Protein AF-A0A8G2FY24-F1 (afdb_monomer)

Mean predicted aligned error: 17.61 Å

Foldseek 3Di:
DDDDDCVNQVKDFPDDDVPDTDIDGPVNVVVVVVVVVVVVVVVVVVVVVVVVPDDDDDDDDDDDFDFDFPDDDDQWTWTQTPVGIDIDGPVVVVVVVVVVVVVVVVVVVVVVVVVVVVVVVVVVVVVVVVVVVVVVVD

Organism: Picrophilus torridus (strain ATCC 700027 / DSM 9790 / JCM 10055 / NBRC 100828 / KAW 2/3) (NCBI:txid1122961)

Sequence (138 aa):
MVSAKLSSLNATISKVSGNVMYINTSLGMVSAKITAITTSVNDISANTSKLLGANVSIQTTLGTISGKITSVSGNTATIKTDLGNLTTSVNSIKSSASKISTVSSALSTTEIFEIVILVLVIITLALVAVVIGRTRKQ

Secondary structure (DSSP, 8-state):
-----GGGGT-EEEEEETTEEEEE-HHHHHHHHHHHHHHHHHHHHHHHHHHHT----------S--EEEEEEETTEEEEEETTEEEEEE-HHHHHHHHHHHHHHHHHHHHHHHHHHHHHHHHHHHHHHHHHHHHHTT-

Radius of gyration: 51.21 Å; Cα contacts (8 Å, |Δi|>4): 73; chains: 1; bounding box: 107×22×141 Å

pLDDT: mean 80.32, std 11.48, range [40.09, 95.94]

Solvent-accessible surface area (backbone atoms only — not comparable to full-atom values): 8360 Å² total; per-residue (Å²): 135,90,87,76,58,56,79,82,42,63,50,44,82,75,49,75,58,92,96,46,76,43,73,47,30,57,65,57,53,49,52,51,51,52,52,51,51,53,50,54,52,50,52,50,50,53,53,49,51,53,55,77,70,50,86,82,82,78,90,74,86,83,67,89,85,66,60,47,77,78,46,74,58,95,58,37,34,35,26,44,33,96,93,44,80,46,76,47,77,47,64,72,58,54,60,53,53,53,52,50,54,57,51,53,60,55,52,65,58,50,61,56,48,55,52,53,52,53,52,53,52,54,54,53,53,52,52,52,52,51,52,54,56,54,63,74,75,109

Structure (mmCIF, N/CA/C/O backbone):
data_AF-A0A8G2FY24-F1
#
_entry.id   AF-A0A8G2FY24-F1
#
loop_
_atom_site.group_PDB
_atom_site.id
_atom_site.type_symbol
_atom_site.label_atom_id
_atom_site.label_alt_id
_atom_site.label_comp_id
_atom_site.label_asym_id
_atom_site.label_entity_id
_atom_site.label_seq_id
_atom_site.pdbx_PDB_ins_code
_atom_site.Cartn_x
_atom_site.Cartn_y
_atom_site.Cartn_z
_atom_site.occupancy
_atom_site.B_iso_or_equiv
_atom_site.auth_seq_id
_atom_site.auth_comp_id
_atom_site.auth_asym_id
_atom_site.auth_atom_id
_atom_site.pdbx_PDB_model_num
ATOM 1 N N . MET A 1 1 ? -23.363 -12.556 65.722 1.00 40.09 1 MET A N 1
ATOM 2 C CA . MET A 1 1 ? -24.299 -11.512 65.244 1.00 40.09 1 MET A CA 1
ATOM 3 C C . MET A 1 1 ? -23.500 -10.249 64.983 1.00 40.09 1 MET A C 1
ATOM 5 O O . MET A 1 1 ? -22.809 -9.801 65.887 1.00 40.09 1 MET A O 1
ATOM 9 N N . VAL A 1 2 ? -23.524 -9.713 63.762 1.00 50.88 2 VAL A N 1
ATOM 10 C CA . VAL A 1 2 ? -22.881 -8.425 63.456 1.00 50.88 2 VAL A CA 1
ATOM 11 C C . VAL A 1 2 ? -23.844 -7.316 63.887 1.00 50.88 2 VAL A C 1
ATOM 13 O O . VAL A 1 2 ? -24.962 -7.262 63.385 1.00 50.88 2 VAL A O 1
ATOM 16 N N . SER A 1 3 ? -23.444 -6.470 64.840 1.00 58.72 3 SER A N 1
ATOM 17 C CA . SER A 1 3 ? -24.236 -5.324 65.310 1.00 58.72 3 SER A CA 1
ATOM 18 C C . SER A 1 3 ? -23.642 -4.042 64.727 1.00 58.72 3 SER A C 1
ATOM 20 O O . SER A 1 3 ? -22.640 -3.534 65.226 1.00 58.72 3 SER A O 1
ATOM 22 N N . ALA A 1 4 ? -24.212 -3.552 63.625 1.00 68.50 4 ALA A N 1
ATOM 23 C CA . ALA A 1 4 ? -23.825 -2.286 63.004 1.00 68.50 4 ALA A CA 1
ATOM 24 C C . ALA A 1 4 ? -24.887 -1.218 63.302 1.00 68.50 4 ALA A C 1
ATOM 26 O O . ALA A 1 4 ? -26.084 -1.469 63.169 1.00 68.50 4 ALA A O 1
ATOM 27 N N . LYS A 1 5 ? -24.464 -0.010 63.697 1.00 77.50 5 LYS A N 1
ATOM 28 C CA . LYS A 1 5 ? -25.387 1.116 63.917 1.00 77.50 5 LYS A CA 1
ATOM 29 C C . LYS A 1 5 ? -25.839 1.670 62.563 1.00 77.50 5 LYS A C 1
ATOM 31 O O . LYS A 1 5 ? -25.001 1.895 61.694 1.00 77.50 5 LYS A O 1
ATOM 36 N N . LEU A 1 6 ? -27.126 1.975 62.385 1.00 71.00 6 LEU A N 1
ATOM 37 C CA . LEU A 1 6 ? -27.641 2.563 61.133 1.00 71.00 6 LEU A CA 1
ATOM 38 C C . LEU A 1 6 ? -26.908 3.860 60.744 1.00 71.00 6 LEU A C 1
ATOM 40 O O . LEU A 1 6 ? -26.648 4.090 59.565 1.00 71.00 6 LEU A O 1
ATOM 44 N N . SER A 1 7 ? -26.500 4.660 61.735 1.00 73.38 7 SER A N 1
ATOM 45 C CA . SER A 1 7 ? -25.687 5.864 61.525 1.00 73.38 7 SER A CA 1
ATOM 46 C C . SER A 1 7 ? -24.320 5.563 60.904 1.00 73.38 7 SER A C 1
ATOM 48 O O . SER A 1 7 ? -23.872 6.304 60.037 1.00 73.38 7 SER A O 1
ATOM 50 N N . SER A 1 8 ? -23.683 4.446 61.273 1.00 76.81 8 SER A N 1
ATOM 51 C CA . SER A 1 8 ? -22.411 4.015 60.671 1.00 76.81 8 SER A CA 1
ATOM 52 C C . SER A 1 8 ? -22.548 3.484 59.240 1.00 76.81 8 SER A C 1
ATOM 54 O O . SER A 1 8 ? -21.560 3.430 58.518 1.00 76.81 8 SER A O 1
ATOM 56 N N . LEU A 1 9 ? -23.761 3.124 58.807 1.00 76.31 9 LEU A N 1
ATOM 57 C CA . LEU A 1 9 ? -24.048 2.631 57.452 1.00 76.31 9 LEU A CA 1
ATOM 58 C C . LEU A 1 9 ? -24.612 3.715 56.522 1.00 76.31 9 LEU A C 1
ATOM 60 O O . LEU A 1 9 ? -24.985 3.406 55.385 1.00 76.31 9 LEU A O 1
ATOM 64 N N . ASN A 1 10 ? -24.687 4.961 57.011 1.00 78.69 10 ASN A N 1
ATOM 65 C CA . ASN A 1 10 ? -25.341 6.085 56.342 1.00 78.69 10 ASN A CA 1
ATOM 66 C C . ASN A 1 10 ? -26.723 5.680 55.793 1.00 78.69 10 ASN A C 1
ATOM 68 O O . ASN A 1 10 ? -27.023 5.827 54.608 1.00 78.69 10 ASN A O 1
ATOM 72 N N . ALA A 1 11 ? -27.506 5.031 56.655 1.00 81.44 11 ALA A N 1
ATOM 73 C CA . ALA A 1 11 ? -28.760 4.396 56.298 1.00 81.44 11 ALA A CA 1
ATOM 74 C C . ALA A 1 11 ? -29.907 5.416 56.207 1.00 81.44 11 ALA A C 1
ATOM 76 O O . ALA A 1 11 ? -30.098 6.212 57.124 1.00 81.44 11 ALA A O 1
ATOM 77 N N . THR A 1 12 ? -30.714 5.347 55.149 1.00 85.00 12 THR A N 1
ATOM 78 C CA . THR A 1 12 ? -31.944 6.136 54.988 1.00 85.00 12 THR A CA 1
ATOM 79 C C . THR A 1 12 ? -33.151 5.224 54.797 1.00 85.00 12 THR A C 1
ATOM 81 O O . THR A 1 12 ? -33.057 4.139 54.220 1.00 85.00 12 THR A O 1
ATOM 84 N N . ILE A 1 13 ? -34.310 5.646 55.302 1.00 83.56 13 ILE A N 1
ATOM 85 C CA . ILE A 1 13 ? -35.560 4.897 55.142 1.00 83.56 13 ILE A CA 1
ATOM 86 C C . ILE A 1 13 ? -36.111 5.197 53.751 1.00 83.56 13 ILE A C 1
ATOM 88 O O . ILE A 1 13 ? -36.450 6.337 53.448 1.00 83.56 13 ILE A O 1
ATOM 92 N N . SER A 1 14 ? -36.201 4.172 52.906 1.00 86.31 14 SER A N 1
ATOM 93 C CA . SER A 1 14 ? -36.681 4.313 51.530 1.00 86.31 14 SER A CA 1
ATOM 94 C C . SER A 1 14 ? -38.189 4.124 51.404 1.00 86.31 14 SER A C 1
ATOM 96 O O . SER A 1 14 ? -38.792 4.686 50.493 1.00 86.31 14 SER A O 1
ATOM 98 N N . LYS A 1 15 ? -38.794 3.290 52.260 1.00 90.69 15 LYS A N 1
ATOM 99 C CA . LYS A 1 15 ? -40.234 2.991 52.253 1.00 90.69 15 LYS A CA 1
ATOM 100 C C . LYS A 1 15 ? -40.659 2.350 53.574 1.00 90.69 15 LYS A C 1
ATOM 102 O O . LYS A 1 15 ? -39.906 1.564 54.143 1.00 90.69 15 LYS A O 1
ATOM 107 N N . VAL A 1 16 ? -41.886 2.621 54.013 1.00 89.12 16 VAL A N 1
ATOM 108 C CA . VAL A 1 16 ? -42.556 1.896 55.105 1.00 89.12 16 VAL A CA 1
ATOM 109 C C . VAL A 1 16 ? -43.868 1.324 54.574 1.00 89.12 16 VAL A C 1
ATOM 111 O O . VAL A 1 16 ? -44.590 2.006 53.850 1.00 89.12 16 VAL A O 1
ATOM 114 N N . SER A 1 17 ? -44.158 0.061 54.886 1.00 89.06 17 SER A N 1
ATOM 115 C CA . SER A 1 17 ? -45.388 -0.626 54.482 1.00 89.06 17 SER A CA 1
ATOM 116 C C . SER A 1 17 ? -45.897 -1.486 55.636 1.00 89.06 17 SER A C 1
ATOM 118 O O . SER A 1 17 ? -45.316 -2.529 55.938 1.00 89.06 17 SER A O 1
ATOM 120 N N . GLY A 1 18 ? -46.969 -1.040 56.298 1.00 89.25 18 GLY A N 1
ATOM 121 C CA . GLY A 1 18 ? -47.460 -1.661 57.531 1.00 89.25 18 GLY A CA 1
ATOM 122 C C . GLY A 1 18 ? -46.383 -1.640 58.619 1.00 89.25 18 GLY A C 1
ATOM 123 O O . GLY A 1 18 ? -45.861 -0.580 58.957 1.00 89.25 18 GLY A O 1
ATOM 124 N N . ASN A 1 19 ? -46.009 -2.817 59.121 1.00 89.31 19 ASN A N 1
ATOM 125 C CA . ASN A 1 19 ? -44.962 -2.981 60.133 1.00 89.31 19 ASN A CA 1
ATOM 126 C C . ASN A 1 19 ? -43.558 -3.265 59.549 1.00 89.31 19 ASN A C 1
ATOM 128 O O . ASN A 1 19 ? -42.655 -3.610 60.307 1.00 89.31 19 ASN A O 1
ATOM 132 N N . VAL A 1 20 ? -43.346 -3.133 58.230 1.00 84.25 20 VAL A N 1
ATOM 133 C CA . VAL A 1 20 ? -42.052 -3.398 57.564 1.00 84.25 20 VAL A CA 1
ATOM 134 C C . VAL A 1 20 ? -41.416 -2.102 57.045 1.00 84.25 20 VAL A C 1
ATOM 136 O O . VAL A 1 20 ? -42.073 -1.303 56.375 1.00 84.25 20 VAL A O 1
ATOM 139 N N . MET A 1 21 ? -40.118 -1.916 57.313 1.00 82.19 21 MET A N 1
ATOM 140 C CA . MET A 1 21 ? -39.312 -0.765 56.886 1.00 82.19 21 MET A CA 1
ATOM 141 C C . MET A 1 21 ? -38.204 -1.198 55.918 1.00 82.19 21 MET A C 1
ATOM 143 O O . MET A 1 21 ? -37.416 -2.089 56.222 1.00 82.19 21 MET A O 1
ATOM 147 N N . TYR A 1 22 ? -38.120 -0.527 54.771 1.00 83.38 22 TYR A N 1
ATOM 148 C CA . TYR A 1 22 ? -37.065 -0.707 53.776 1.00 83.38 22 TYR A CA 1
ATOM 149 C C . TYR A 1 22 ? -35.986 0.356 53.982 1.00 83.38 22 TYR A C 1
ATOM 151 O O . TYR A 1 22 ? -36.282 1.554 53.982 1.00 83.38 22 TYR A O 1
ATOM 159 N N . ILE A 1 23 ? -34.738 -0.079 54.145 1.00 82.31 23 ILE A N 1
ATOM 160 C CA . ILE A 1 23 ? -33.595 0.781 54.461 1.00 82.31 23 ILE A CA 1
ATOM 161 C C . ILE A 1 23 ? -32.585 0.706 53.315 1.00 82.31 23 ILE A C 1
ATOM 163 O O . ILE A 1 23 ? -32.099 -0.375 52.988 1.00 82.31 23 ILE A O 1
ATOM 167 N N . ASN A 1 24 ? -32.225 1.857 52.751 1.00 83.06 24 ASN A N 1
ATOM 168 C CA . ASN A 1 24 ? -31.104 1.976 51.827 1.00 83.06 24 ASN A CA 1
ATOM 169 C C . ASN A 1 24 ? -29.853 2.340 52.621 1.00 83.06 24 ASN A C 1
ATOM 171 O O . ASN A 1 24 ? -29.857 3.289 53.397 1.00 83.06 24 ASN A O 1
ATOM 175 N N . THR A 1 25 ? -28.766 1.608 52.418 1.00 83.06 25 THR A N 1
ATOM 176 C CA . THR A 1 25 ? -27.447 1.950 52.969 1.00 83.06 25 THR A CA 1
ATOM 177 C C . THR A 1 25 ? -26.505 2.304 51.827 1.00 83.06 25 THR A C 1
ATOM 179 O O . THR A 1 25 ? -26.705 1.853 50.693 1.00 83.06 25 THR A O 1
ATOM 182 N N . SER A 1 26 ? -25.441 3.064 52.103 1.00 83.00 26 SER A N 1
ATOM 183 C CA . SER A 1 26 ? -24.401 3.328 51.095 1.00 83.00 26 SER A CA 1
ATOM 184 C C . SER A 1 26 ? -23.828 2.028 50.514 1.00 83.00 26 SER A C 1
ATOM 186 O O . SER A 1 26 ? -23.595 1.943 49.311 1.00 83.00 26 SER A O 1
ATOM 188 N N . LEU A 1 27 ? -23.676 0.989 51.344 1.00 80.19 27 LEU A N 1
ATOM 189 C CA . LEU A 1 27 ? -23.226 -0.337 50.911 1.00 80.19 27 LEU A CA 1
ATOM 190 C C . LEU A 1 27 ? -24.220 -1.014 49.957 1.00 80.19 27 LEU A C 1
ATOM 192 O O . LEU A 1 27 ? -23.796 -1.587 48.957 1.00 80.19 27 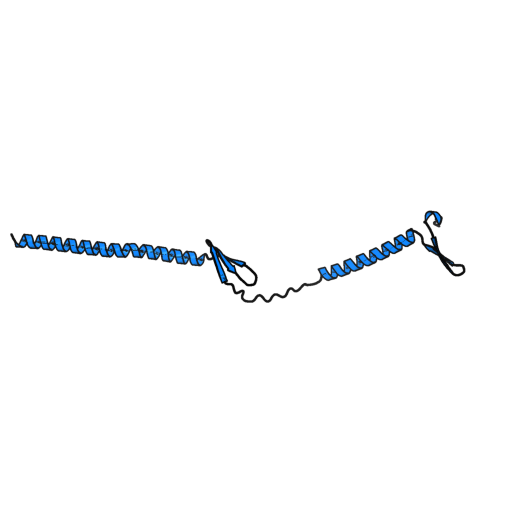LEU A O 1
ATOM 196 N N . GLY A 1 28 ? -25.529 -0.906 50.213 1.00 80.44 28 GLY A N 1
ATOM 197 C CA . GLY A 1 28 ? -26.565 -1.427 49.314 1.00 80.44 28 GLY A CA 1
ATOM 198 C C . GLY A 1 28 ? -26.540 -0.755 47.938 1.00 80.44 28 GLY A C 1
ATOM 199 O O . GLY A 1 28 ? -26.608 -1.430 46.913 1.00 80.44 28 GLY A O 1
ATOM 200 N N . MET A 1 29 ? -26.344 0.567 47.896 1.00 81.62 29 MET A N 1
ATOM 201 C CA . MET A 1 29 ? -26.205 1.303 46.632 1.00 81.62 29 MET A CA 1
ATOM 202 C C . MET A 1 29 ? -24.912 0.955 45.884 1.00 81.62 29 MET A C 1
ATOM 204 O O . MET A 1 29 ? -24.930 0.817 44.662 1.00 81.62 29 MET A O 1
ATOM 208 N N . VAL A 1 30 ? -23.791 0.796 46.594 1.00 84.81 30 VAL A N 1
ATOM 209 C CA . VAL A 1 30 ? -22.518 0.356 45.997 1.00 84.81 30 VAL A CA 1
ATOM 210 C C . VAL A 1 30 ? -22.649 -1.058 45.432 1.00 84.81 30 VAL A C 1
ATOM 212 O O . VAL A 1 30 ? -22.249 -1.288 44.295 1.00 84.81 30 VAL A O 1
ATOM 215 N N . SER A 1 31 ? -23.278 -1.980 46.164 1.00 84.56 31 SER A N 1
ATOM 216 C CA . SER A 1 31 ? -23.553 -3.343 45.695 1.00 84.56 31 SER A CA 1
ATOM 217 C C . SER A 1 31 ? -24.407 -3.353 44.418 1.00 84.56 31 SER A C 1
ATOM 219 O O . SER A 1 31 ? -24.062 -4.038 43.451 1.00 84.56 31 SER A O 1
ATOM 221 N N . ALA A 1 32 ? -25.454 -2.524 44.355 1.00 84.12 32 ALA A N 1
ATOM 222 C CA . ALA A 1 32 ? -26.277 -2.378 43.155 1.00 84.12 32 ALA A CA 1
ATOM 223 C C . ALA A 1 32 ? -25.476 -1.824 41.959 1.00 84.12 32 ALA A C 1
ATOM 225 O O . ALA A 1 32 ? -25.561 -2.359 40.854 1.00 84.12 32 ALA A O 1
ATOM 226 N N . LYS A 1 33 ? -24.640 -0.797 42.176 1.00 90.75 33 LYS A N 1
ATOM 227 C CA . LYS A 1 33 ? -23.770 -0.230 41.130 1.00 90.75 33 LYS A CA 1
ATOM 228 C C . LYS A 1 33 ? -22.726 -1.231 40.630 1.00 90.75 33 LYS A C 1
ATOM 230 O O . LYS A 1 33 ? -22.519 -1.325 39.426 1.00 90.75 33 LYS A O 1
ATOM 235 N N . ILE A 1 34 ? -22.103 -1.998 41.525 1.00 92.25 34 ILE A N 1
ATOM 236 C CA . ILE A 1 34 ? -21.144 -3.055 41.161 1.00 92.25 34 ILE A CA 1
ATOM 237 C C . ILE A 1 34 ? -21.831 -4.137 40.322 1.00 92.25 34 ILE A C 1
ATOM 239 O O . ILE A 1 34 ? -21.274 -4.584 39.321 1.00 92.25 34 ILE A O 1
ATOM 243 N N . THR A 1 35 ? -23.059 -4.517 40.680 1.00 92.44 35 THR A N 1
ATOM 244 C CA . THR A 1 35 ? -23.851 -5.495 39.916 1.00 92.44 35 THR A CA 1
ATOM 245 C C . THR A 1 35 ? -24.162 -4.984 38.505 1.00 92.44 35 THR A C 1
ATOM 247 O O . THR A 1 35 ? -23.984 -5.712 37.526 1.00 92.44 35 THR A O 1
ATOM 250 N N . ALA A 1 36 ? -24.552 -3.712 38.378 1.00 92.88 36 ALA A N 1
ATOM 251 C CA . ALA A 1 36 ? -24.792 -3.083 37.081 1.00 92.88 36 ALA A CA 1
ATOM 252 C C . ALA A 1 36 ? -23.516 -3.026 36.221 1.00 92.88 36 ALA A C 1
ATOM 254 O O . ALA A 1 36 ? -23.546 -3.423 35.060 1.00 92.88 36 ALA A O 1
ATOM 255 N N . ILE A 1 37 ? -22.379 -2.618 36.799 1.00 94.25 37 ILE A N 1
ATOM 256 C CA . ILE A 1 37 ? -21.079 -2.595 36.106 1.00 94.25 37 ILE A CA 1
ATOM 257 C C . ILE A 1 37 ? -20.684 -3.998 35.637 1.00 94.25 37 ILE A C 1
ATOM 259 O O . ILE A 1 37 ? -20.274 -4.164 34.493 1.00 94.25 37 ILE A O 1
ATOM 263 N N . THR A 1 38 ? -20.838 -5.007 36.497 1.00 93.44 38 THR A N 1
ATOM 264 C CA . THR A 1 38 ? -20.520 -6.404 36.163 1.00 93.44 38 THR A CA 1
ATOM 265 C C . THR A 1 38 ? -21.340 -6.881 34.965 1.00 93.44 38 THR A C 1
ATOM 267 O O . THR A 1 38 ? -20.801 -7.515 34.063 1.00 93.44 38 THR A O 1
ATOM 270 N N . THR A 1 39 ? -22.623 -6.516 34.912 1.00 93.25 39 THR A N 1
ATOM 271 C CA . THR A 1 39 ? -23.504 -6.839 33.780 1.00 93.25 39 THR A CA 1
ATOM 272 C C . THR A 1 39 ? -23.016 -6.172 32.493 1.00 93.25 39 THR A C 1
ATOM 274 O O . THR A 1 39 ? -22.777 -6.862 31.507 1.00 93.25 39 THR A O 1
ATOM 277 N N . SER A 1 40 ? -22.751 -4.861 32.519 1.00 94.75 40 SER A N 1
ATOM 278 C CA . SER A 1 40 ? -22.241 -4.140 31.346 1.00 94.75 40 SER A CA 1
ATOM 279 C C . SER A 1 40 ? -20.898 -4.683 30.849 1.00 94.75 40 SER A C 1
ATOM 281 O O . SER A 1 40 ? -20.670 -4.770 29.645 1.00 94.75 40 SER A O 1
ATOM 283 N N . VAL A 1 41 ? -19.996 -5.060 31.760 1.00 94.62 41 VAL A N 1
ATOM 284 C CA . VAL A 1 41 ? -18.702 -5.663 31.405 1.00 94.62 41 VAL A CA 1
ATOM 285 C C . VAL A 1 41 ? -18.900 -7.020 30.733 1.00 94.62 41 VAL A C 1
ATOM 287 O O . VAL A 1 41 ? -18.247 -7.295 29.726 1.00 94.62 41 VAL A O 1
ATOM 290 N N . ASN A 1 42 ? -19.819 -7.843 31.238 1.00 93.31 42 ASN A N 1
ATOM 291 C CA . ASN A 1 42 ? -20.143 -9.128 30.623 1.00 93.31 42 ASN A CA 1
ATOM 292 C C . ASN A 1 42 ? -20.734 -8.946 29.218 1.00 93.31 42 ASN A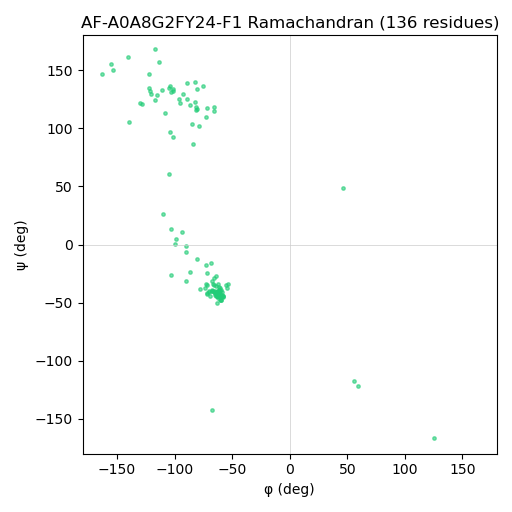 C 1
ATOM 294 O O . ASN A 1 42 ? -20.326 -9.650 28.296 1.00 93.31 42 ASN A O 1
ATOM 298 N N . ASP A 1 43 ? -21.612 -7.960 29.022 1.00 93.12 43 ASP A N 1
ATOM 299 C CA . ASP A 1 43 ? -22.190 -7.649 27.709 1.00 93.12 43 ASP A CA 1
ATOM 300 C C . ASP A 1 43 ? -21.129 -7.161 26.710 1.00 93.12 43 ASP A C 1
ATOM 302 O O . ASP A 1 43 ? -21.087 -7.608 25.560 1.00 93.12 43 ASP A O 1
ATOM 306 N N . ILE A 1 44 ? -20.222 -6.279 27.145 1.00 94.25 44 ILE A N 1
ATOM 307 C CA . ILE A 1 44 ? -19.091 -5.815 26.327 1.00 94.25 44 ILE A CA 1
ATOM 308 C C . ILE A 1 44 ? -18.170 -6.985 25.974 1.00 94.25 44 ILE A C 1
ATOM 310 O O . ILE A 1 44 ? -17.755 -7.113 24.820 1.00 94.25 44 ILE A O 1
ATOM 314 N N . SER A 1 45 ? -17.865 -7.847 26.944 1.00 90.00 45 SER A N 1
ATOM 315 C CA . SER A 1 45 ? -17.033 -9.034 26.738 1.00 90.00 45 SER A CA 1
ATOM 316 C C . SER A 1 45 ? -17.671 -9.983 25.720 1.00 90.00 45 SER A C 1
ATOM 318 O O . SER A 1 45 ? -17.007 -10.408 24.774 1.00 90.00 45 SER A O 1
ATOM 320 N N . ALA A 1 46 ? -18.980 -10.225 25.827 1.00 86.06 46 ALA A N 1
ATOM 321 C CA . ALA A 1 46 ? -19.729 -11.047 24.885 1.00 86.06 46 ALA A CA 1
ATOM 322 C C . ALA A 1 46 ? -19.747 -10.445 23.470 1.00 86.06 46 ALA A C 1
ATOM 324 O O . ALA A 1 46 ? -19.521 -11.156 22.492 1.00 86.06 46 ALA A O 1
ATOM 325 N N . ASN A 1 47 ? -19.965 -9.134 23.336 1.00 87.31 47 ASN A N 1
ATOM 326 C CA . 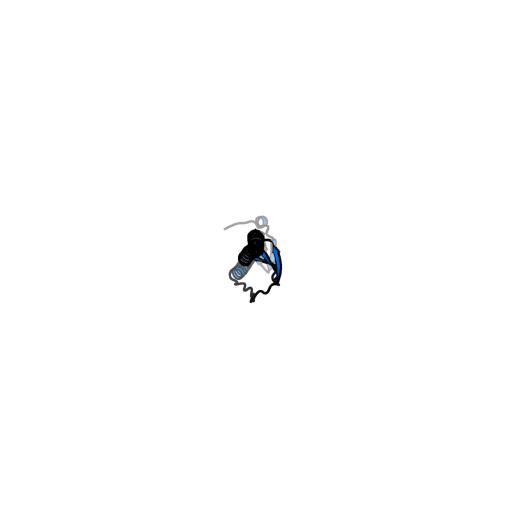ASN A 1 47 ? -19.948 -8.458 22.034 1.00 87.31 47 ASN A CA 1
ATOM 327 C C . ASN A 1 47 ? -18.549 -8.429 21.407 1.00 87.31 47 ASN A C 1
ATOM 329 O O . ASN A 1 47 ? -18.402 -8.647 20.206 1.00 87.31 47 ASN A O 1
ATOM 333 N N . THR A 1 48 ? -17.514 -8.225 22.217 1.00 81.56 48 THR A N 1
ATOM 334 C CA . THR A 1 48 ? -16.120 -8.274 21.761 1.00 81.56 48 THR A CA 1
ATOM 335 C C . THR A 1 48 ? -15.740 -9.687 21.333 1.00 81.56 48 THR A C 1
ATOM 337 O O . THR A 1 48 ? -15.109 -9.862 20.298 1.00 81.56 48 THR A O 1
ATOM 340 N N . SER A 1 49 ? -16.183 -10.710 22.068 1.00 79.12 49 SER A N 1
ATOM 341 C CA . SER A 1 49 ? -15.994 -12.113 21.691 1.00 79.12 49 SER A CA 1
ATOM 342 C C . SER A 1 49 ? -16.684 -12.442 20.360 1.00 79.12 49 SER A C 1
ATOM 344 O O . SER A 1 49 ? -16.074 -13.080 19.504 1.00 79.12 49 SER A O 1
ATOM 346 N N . LYS A 1 50 ? -17.900 -11.923 20.126 1.00 79.50 50 LYS A N 1
ATOM 347 C CA . LYS A 1 50 ? -18.593 -12.035 18.830 1.00 79.50 50 LYS A CA 1
ATOM 348 C C . LYS A 1 50 ? -17.826 -11.363 17.693 1.00 79.50 50 LYS A C 1
ATOM 350 O O . LYS A 1 50 ? -17.793 -11.915 16.603 1.00 79.50 50 LYS A O 1
ATOM 355 N N . LEU A 1 51 ? -17.209 -10.205 17.932 1.00 75.62 51 LEU A N 1
ATOM 356 C CA . LEU A 1 51 ? -16.410 -9.504 16.923 1.00 75.62 51 LEU A CA 1
ATOM 357 C C . LEU A 1 51 ? -15.079 -10.215 16.639 1.00 75.62 51 LEU A C 1
ATOM 359 O O . LEU A 1 51 ? -14.701 -10.357 15.483 1.00 75.62 51 LEU A O 1
ATOM 363 N N . LEU A 1 52 ? -14.389 -10.692 17.677 1.00 71.62 52 LEU A N 1
ATOM 364 C CA . LEU A 1 52 ? -13.134 -11.442 17.545 1.00 71.62 52 LEU A CA 1
ATOM 365 C C . LEU A 1 52 ? -13.336 -12.795 16.850 1.00 71.62 52 LEU A C 1
ATOM 367 O O . LEU A 1 52 ? -12.425 -13.283 16.190 1.00 71.62 52 LEU A O 1
ATOM 371 N N . GLY A 1 53 ? -14.524 -13.386 16.986 1.00 61.41 53 GLY A N 1
ATOM 372 C CA . GLY A 1 53 ? -14.929 -14.594 16.269 1.00 61.41 53 GLY A CA 1
ATOM 373 C C . GLY A 1 53 ? -15.622 -14.338 14.926 1.00 61.41 53 GLY A C 1
ATOM 374 O O . GLY A 1 53 ? -16.001 -15.303 14.266 1.00 61.41 53 GLY A O 1
ATOM 375 N N . ALA A 1 54 ? -15.828 -13.080 14.518 1.00 69.31 54 ALA A N 1
ATOM 376 C CA . ALA A 1 54 ? -16.496 -12.756 13.263 1.00 69.31 54 ALA A CA 1
ATOM 377 C C . ALA A 1 54 ? -15.497 -12.727 12.101 1.00 69.31 54 ALA A C 1
ATOM 379 O O . ALA A 1 54 ? -14.578 -11.909 12.053 1.00 69.31 54 ALA A O 1
ATOM 380 N N . ASN A 1 55 ? -15.724 -13.576 11.102 1.00 54.94 55 ASN A N 1
ATOM 381 C CA . ASN A 1 55 ? -15.040 -13.479 9.819 1.00 54.94 55 ASN A CA 1
ATOM 382 C C . ASN A 1 55 ? -15.593 -12.276 9.042 1.00 54.94 55 ASN A C 1
ATOM 384 O O . ASN A 1 55 ? -16.728 -12.301 8.566 1.00 54.94 55 ASN A O 1
ATOM 388 N N . VAL A 1 56 ? -14.785 -11.226 8.887 1.00 57.62 56 VAL A N 1
ATOM 389 C CA . VAL A 1 56 ? -15.116 -10.085 8.024 1.00 57.62 56 VAL A CA 1
ATOM 390 C C . VAL A 1 56 ? -14.698 -10.426 6.595 1.00 57.62 56 VAL A C 1
ATOM 392 O O . VAL A 1 56 ? -13.516 -10.419 6.260 1.00 57.62 56 VAL A O 1
ATOM 395 N N . SER A 1 57 ? -15.667 -10.760 5.746 1.00 48.06 57 SER A N 1
ATOM 396 C CA . SER A 1 57 ? -15.437 -10.938 4.311 1.00 48.06 57 SER A CA 1
ATOM 397 C C . SER A 1 57 ? -15.428 -9.569 3.630 1.00 48.06 57 SER A C 1
ATOM 399 O O . SER A 1 57 ? -16.433 -8.859 3.617 1.00 48.06 57 SER A O 1
ATOM 401 N N . ILE A 1 58 ? -14.274 -9.197 3.072 1.00 61.06 58 ILE A N 1
ATOM 402 C CA . ILE A 1 58 ? -14.136 -8.050 2.173 1.00 61.06 58 ILE A CA 1
ATOM 403 C C . ILE A 1 58 ? -14.087 -8.616 0.757 1.00 61.06 58 ILE A C 1
ATOM 405 O O . ILE A 1 58 ? -13.024 -9.008 0.273 1.00 61.06 58 ILE A O 1
ATOM 409 N N . GLN A 1 59 ? -15.238 -8.709 0.093 1.00 50.22 59 GLN A N 1
ATOM 410 C CA . GLN A 1 59 ? -15.247 -9.151 -1.296 1.00 50.22 59 GLN A CA 1
ATOM 411 C C . GLN A 1 59 ? -14.672 -8.077 -2.212 1.00 50.22 59 GLN A C 1
ATOM 413 O O . GLN A 1 59 ? -15.221 -6.985 -2.346 1.00 50.22 59 GLN A O 1
ATOM 418 N N . THR A 1 60 ? -13.570 -8.432 -2.870 1.00 59.22 60 THR A N 1
ATOM 419 C CA . THR A 1 60 ? -12.971 -7.657 -3.954 1.00 59.22 60 THR A CA 1
ATOM 420 C C . THR A 1 60 ? -12.913 -8.536 -5.198 1.00 59.22 60 THR A C 1
ATOM 422 O O . THR A 1 60 ? -12.504 -9.694 -5.141 1.00 59.22 60 THR A O 1
ATOM 425 N N . THR A 1 61 ? -13.361 -8.008 -6.331 1.00 59.16 61 THR A N 1
ATOM 426 C CA . THR A 1 61 ? -13.405 -8.734 -7.607 1.00 59.16 61 THR A CA 1
ATOM 427 C C . THR A 1 61 ? -12.284 -8.219 -8.497 1.00 59.16 61 THR A C 1
ATOM 429 O O . THR A 1 61 ? -12.534 -7.615 -9.536 1.00 59.16 61 THR A O 1
ATOM 432 N N . LEU A 1 62 ? -11.028 -8.348 -8.066 1.00 62.34 62 LEU A N 1
ATOM 433 C CA . LEU A 1 62 ? -9.923 -7.817 -8.863 1.00 62.34 62 LEU A CA 1
ATOM 434 C C . LEU A 1 62 ? -9.540 -8.846 -9.927 1.00 62.34 62 LEU A C 1
ATOM 436 O O . LEU A 1 62 ? -8.701 -9.712 -9.706 1.00 62.34 62 LEU A O 1
ATOM 440 N N . GLY A 1 63 ? -10.235 -8.776 -11.066 1.00 68.19 63 GLY A N 1
ATOM 441 C CA . GLY A 1 63 ? -9.874 -9.479 -12.296 1.00 68.19 63 GLY A CA 1
ATOM 442 C C . GLY A 1 63 ? -8.575 -8.932 -12.903 1.00 68.19 63 GLY A C 1
ATOM 4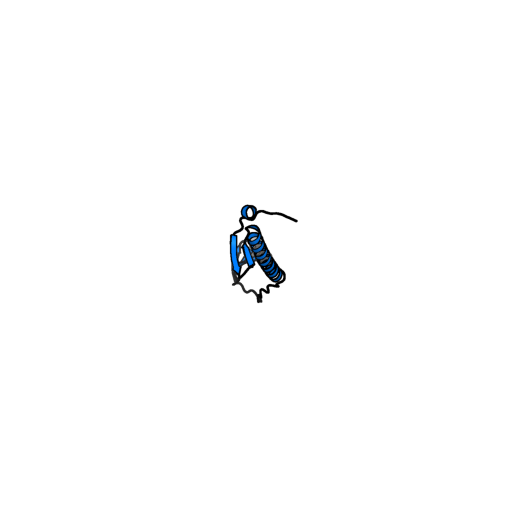43 O O . GLY A 1 63 ? -7.641 -8.560 -12.196 1.00 68.19 63 GLY A O 1
ATOM 444 N N . THR A 1 64 ? -8.489 -8.842 -14.232 1.00 70.19 64 THR A N 1
ATOM 445 C CA . THR A 1 64 ? -7.332 -8.206 -14.881 1.00 70.19 64 THR A CA 1
ATOM 446 C C . THR A 1 64 ? -7.289 -6.712 -14.563 1.00 70.19 64 THR A C 1
ATOM 448 O O . THR A 1 64 ? -8.150 -5.948 -14.998 1.00 70.19 64 THR A O 1
ATOM 451 N N . ILE A 1 65 ? -6.252 -6.283 -13.844 1.00 71.56 65 ILE A N 1
ATOM 452 C CA . ILE A 1 65 ? -5.996 -4.869 -13.574 1.00 71.56 65 ILE A CA 1
ATOM 453 C C . ILE A 1 65 ? -5.351 -4.260 -14.818 1.00 71.56 65 ILE A C 1
ATOM 455 O O . ILE A 1 65 ? -4.167 -4.460 -15.093 1.00 71.56 65 ILE A O 1
ATOM 459 N N . SER A 1 66 ? -6.155 -3.533 -15.586 1.00 74.75 66 SER A N 1
ATOM 460 C CA . SER A 1 66 ? -5.668 -2.750 -16.717 1.00 74.75 66 SER A CA 1
ATOM 461 C C . SER A 1 66 ? -5.122 -1.415 -16.221 1.00 74.75 66 SER A C 1
ATOM 463 O O . SER A 1 66 ? -5.683 -0.784 -15.327 1.00 74.75 66 SER A O 1
ATOM 465 N N . GLY A 1 67 ? -4.014 -0.972 -16.802 1.00 83.25 67 GLY A N 1
ATOM 466 C CA . GLY A 1 67 ? -3.413 0.307 -16.461 1.00 83.25 67 GLY A CA 1
ATOM 467 C C . GLY A 1 67 ? -2.577 0.854 -17.602 1.00 83.25 67 GLY A C 1
ATOM 468 O O . GLY A 1 67 ? -2.094 0.108 -18.453 1.00 83.25 67 GLY A O 1
ATOM 469 N N . LYS A 1 68 ? -2.405 2.176 -17.623 1.00 87.31 68 LYS A N 1
ATOM 470 C CA . LYS A 1 68 ? -1.596 2.871 -18.626 1.00 87.31 68 LYS A CA 1
ATOM 471 C C . LYS A 1 68 ? -0.241 3.219 -18.031 1.00 87.31 68 LYS A C 1
ATOM 473 O O . LYS A 1 68 ? -0.171 3.809 -16.955 1.00 87.31 68 LYS A O 1
ATOM 478 N N . ILE A 1 69 ? 0.832 2.924 -18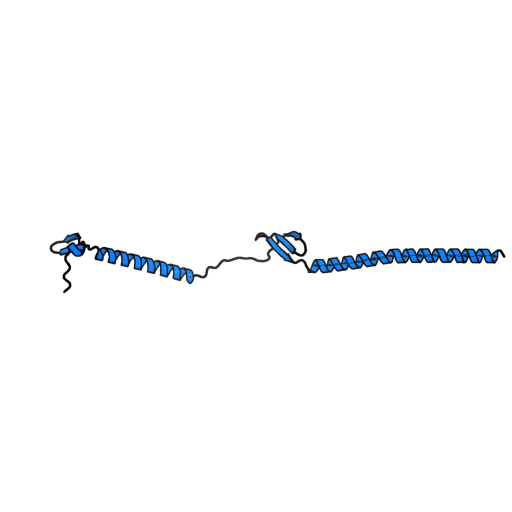.758 1.00 87.62 69 ILE A N 1
ATOM 479 C CA . ILE A 1 69 ? 2.159 3.432 -18.403 1.00 87.62 69 ILE A CA 1
ATOM 480 C C . ILE A 1 69 ? 2.144 4.957 -18.570 1.00 87.62 69 ILE A C 1
ATOM 482 O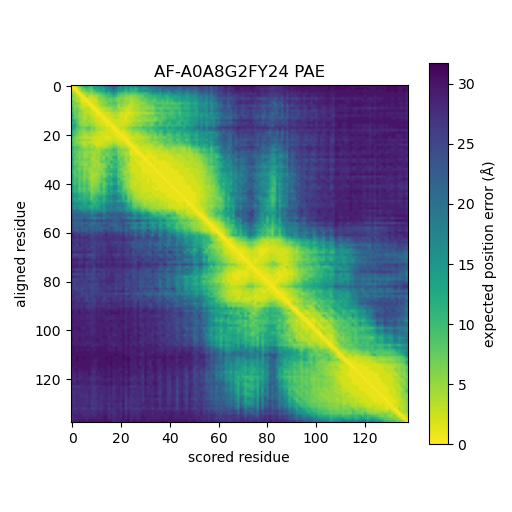 O . ILE A 1 69 ? 1.907 5.465 -19.665 1.00 87.62 69 ILE A O 1
ATOM 486 N N . THR A 1 70 ? 2.366 5.689 -17.481 1.00 90.38 70 THR A N 1
ATOM 487 C CA . THR A 1 70 ? 2.365 7.162 -17.460 1.00 90.38 70 THR A CA 1
ATOM 488 C C . THR A 1 70 ? 3.763 7.750 -17.425 1.00 90.38 70 THR A C 1
ATOM 490 O O . THR A 1 70 ? 3.964 8.879 -17.860 1.00 90.38 70 THR A O 1
ATOM 493 N N . SER A 1 71 ? 4.732 7.006 -16.899 1.00 89.31 71 SER A N 1
ATOM 494 C CA . SER A 1 71 ? 6.128 7.424 -16.885 1.00 89.31 71 SER A CA 1
ATOM 495 C C . SER A 1 71 ? 7.051 6.218 -16.861 1.00 89.31 71 SER A C 1
ATOM 497 O O . SER A 1 71 ? 6.717 5.169 -16.310 1.00 89.31 71 SER A O 1
ATOM 499 N N . VAL A 1 72 ? 8.229 6.385 -17.450 1.00 87.50 72 VAL A N 1
ATOM 500 C CA . VAL A 1 72 ? 9.342 5.449 -17.322 1.00 87.50 72 VAL A CA 1
ATOM 501 C C . VAL A 1 72 ? 10.552 6.270 -16.910 1.00 87.50 72 VAL A C 1
ATOM 503 O O . VAL A 1 72 ? 10.921 7.213 -17.605 1.00 87.50 72 VAL A O 1
ATOM 506 N N . SER A 1 73 ? 11.134 5.943 -15.760 1.00 85.38 73 SER A N 1
ATOM 507 C CA . SER A 1 73 ? 12.341 6.590 -15.252 1.00 85.38 73 SER A CA 1
ATOM 508 C C . SER A 1 73 ? 13.352 5.523 -14.860 1.00 85.38 73 SER A C 1
ATOM 510 O O . SER A 1 73 ? 13.064 4.628 -14.061 1.00 85.38 73 SER A O 1
ATOM 512 N N . GLY A 1 74 ? 14.535 5.582 -15.473 1.00 84.75 74 GLY A N 1
ATOM 513 C CA . GLY A 1 74 ? 15.552 4.544 -15.340 1.00 84.75 74 GLY A CA 1
ATOM 514 C C . GLY A 1 74 ? 15.013 3.166 -15.734 1.00 84.75 74 GLY A C 1
ATOM 515 O O . GLY A 1 74 ? 14.632 2.939 -16.879 1.00 84.75 74 GLY A O 1
ATOM 516 N N . ASN A 1 75 ? 14.988 2.246 -14.770 1.00 84.31 75 ASN A N 1
ATOM 517 C CA . ASN A 1 75 ? 14.531 0.867 -14.949 1.00 84.31 75 ASN A CA 1
ATOM 518 C C . ASN A 1 75 ? 13.119 0.612 -14.385 1.00 84.31 75 ASN A C 1
ATOM 520 O O . ASN A 1 75 ? 12.710 -0.548 -14.298 1.00 84.31 75 ASN A O 1
ATOM 524 N N . THR A 1 76 ? 12.372 1.670 -14.053 1.00 86.25 76 THR A N 1
ATOM 525 C CA . THR A 1 76 ? 11.034 1.586 -13.451 1.00 86.25 76 THR A CA 1
ATOM 526 C C . THR A 1 76 ? 9.989 2.274 -14.326 1.00 86.25 76 THR A C 1
ATOM 528 O O . THR A 1 76 ? 10.143 3.435 -14.702 1.00 86.25 76 THR A O 1
ATOM 531 N N . ALA A 1 77 ? 8.896 1.570 -14.612 1.00 88.19 77 ALA A N 1
ATOM 532 C CA . ALA A 1 77 ? 7.687 2.106 -15.219 1.00 88.19 77 ALA A CA 1
ATOM 533 C C . ALA A 1 77 ? 6.608 2.320 -14.155 1.00 88.19 77 ALA A C 1
ATOM 535 O O . ALA A 1 77 ? 6.348 1.435 -13.341 1.00 88.19 77 ALA A O 1
ATOM 536 N N . THR A 1 78 ? 5.957 3.478 -14.190 1.00 90.12 78 THR A N 1
ATOM 537 C CA . THR A 1 78 ? 4.752 3.759 -13.407 1.00 90.12 78 THR A CA 1
ATOM 538 C C . THR A 1 78 ? 3.534 3.484 -14.274 1.00 90.12 78 THR A C 1
ATOM 540 O O . THR A 1 78 ? 3.375 4.078 -15.342 1.00 90.12 78 THR A O 1
ATOM 543 N N . ILE A 1 79 ? 2.679 2.587 -13.806 1.00 90.19 79 ILE A N 1
ATOM 544 C CA . ILE A 1 79 ? 1.421 2.174 -14.410 1.00 90.19 79 ILE A CA 1
ATOM 545 C C . ILE A 1 79 ? 0.304 2.758 -13.558 1.00 90.19 79 ILE A C 1
ATOM 547 O O . ILE A 1 79 ? 0.110 2.364 -12.410 1.00 90.19 79 ILE A O 1
ATOM 551 N N . LYS A 1 80 ? -0.450 3.694 -14.119 1.00 86.00 80 LYS A N 1
ATOM 552 C CA . LYS A 1 80 ? -1.654 4.197 -13.472 1.00 86.00 80 LYS A CA 1
ATOM 553 C C . LYS A 1 80 ? -2.810 3.243 -13.754 1.00 86.00 80 LYS A C 1
ATOM 555 O O . LYS A 1 80 ? -3.127 2.986 -14.915 1.00 86.00 80 LYS A O 1
ATOM 560 N N . THR A 1 81 ? -3.416 2.736 -12.690 1.00 85.88 81 THR A N 1
ATOM 561 C CA . THR A 1 81 ? -4.624 1.903 -12.687 1.00 85.88 81 THR A CA 1
ATOM 562 C C . THR A 1 81 ? -5.730 2.650 -11.945 1.00 85.88 81 THR A C 1
ATOM 564 O O . THR A 1 81 ? -5.457 3.628 -11.240 1.00 85.88 81 THR A O 1
ATOM 567 N N . ASP A 1 82 ? -6.964 2.168 -12.031 1.00 79.44 82 ASP A N 1
ATOM 568 C CA . ASP A 1 82 ? -8.083 2.753 -11.280 1.00 79.44 82 ASP A CA 1
ATOM 569 C C . ASP A 1 82 ? -7.958 2.534 -9.760 1.00 79.44 82 ASP A C 1
ATOM 571 O O . ASP A 1 82 ? -8.593 3.230 -8.974 1.00 79.44 82 ASP A O 1
ATOM 575 N N . LEU A 1 83 ? -7.086 1.609 -9.339 1.00 78.56 83 LEU A N 1
ATOM 576 C CA . LEU A 1 83 ? -6.762 1.336 -7.938 1.00 78.56 83 LEU A CA 1
ATOM 577 C C . LEU A 1 83 ? -5.583 2.176 -7.424 1.00 78.56 83 LEU A C 1
ATOM 579 O O . LEU A 1 83 ? -5.255 2.125 -6.239 1.00 78.56 83 LEU A O 1
ATOM 583 N N . GLY A 1 84 ? -4.926 2.935 -8.304 1.00 82.25 84 GLY A N 1
ATOM 584 C CA . GLY A 1 84 ? -3.750 3.736 -7.982 1.00 82.25 84 GLY A CA 1
ATOM 585 C C . GLY A 1 84 ? -2.551 3.446 -8.881 1.00 82.25 84 GLY A C 1
ATOM 586 O O . GLY A 1 84 ? -2.660 2.827 -9.943 1.00 82.25 84 GLY A O 1
ATOM 587 N N . ASN A 1 85 ? -1.386 3.939 -8.467 1.00 84.56 85 ASN A N 1
ATOM 588 C CA . ASN A 1 85 ? -0.146 3.784 -9.220 1.00 84.56 85 ASN A CA 1
ATOM 589 C C . ASN A 1 85 ? 0.567 2.491 -8.823 1.00 84.56 85 ASN A C 1
ATOM 591 O O . ASN A 1 85 ? 0.904 2.292 -7.658 1.00 84.56 85 ASN A O 1
ATOM 595 N N . LEU A 1 86 ? 0.858 1.660 -9.815 1.00 79.88 86 LEU A N 1
ATOM 596 C CA . LEU A 1 86 ? 1.716 0.494 -9.705 1.00 79.88 86 LEU A CA 1
ATOM 597 C C . LEU A 1 86 ? 3.072 0.823 -10.327 1.00 79.88 86 LEU A C 1
ATOM 599 O O . LEU A 1 86 ? 3.134 1.319 -11.446 1.00 79.88 86 LEU A O 1
ATOM 603 N N . THR A 1 87 ? 4.168 0.531 -9.642 1.00 83.31 87 THR A N 1
ATOM 604 C CA . THR A 1 87 ? 5.507 0.627 -10.230 1.00 83.31 87 THR A CA 1
ATOM 605 C C . THR A 1 87 ? 6.027 -0.768 -10.556 1.00 83.31 87 THR A C 1
ATOM 607 O O . THR A 1 87 ? 5.871 -1.700 -9.773 1.00 83.31 87 THR A O 1
ATOM 610 N N . THR A 1 88 ? 6.624 -0.935 -11.735 1.00 83.81 88 THR A N 1
ATOM 611 C CA . THR A 1 88 ? 7.208 -2.212 -12.166 1.00 83.81 88 THR A CA 1
ATOM 612 C C . THR A 1 88 ? 8.516 -2.013 -12.919 1.00 83.81 88 THR A C 1
ATOM 614 O O . THR A 1 88 ? 8.809 -0.924 -13.409 1.00 83.81 88 THR A O 1
ATOM 617 N N . SER A 1 89 ? 9.318 -3.068 -13.013 1.00 84.88 89 SER A N 1
ATOM 618 C CA . SER A 1 89 ? 10.630 -3.046 -13.652 1.00 84.88 89 SER A CA 1
ATOM 619 C C . SER A 1 89 ? 10.549 -3.357 -15.152 1.00 84.88 89 SER A C 1
ATOM 621 O O . SER A 1 89 ? 9.835 -4.266 -15.565 1.00 84.88 89 SER A O 1
ATOM 623 N N . VAL A 1 90 ? 11.325 -2.640 -15.974 1.00 81.56 90 VAL A N 1
ATOM 624 C CA . VAL A 1 90 ? 11.369 -2.809 -17.447 1.00 81.56 90 VAL A CA 1
ATOM 625 C C . VAL A 1 90 ? 12.678 -3.428 -17.961 1.00 81.56 90 VAL A C 1
ATOM 627 O O . VAL A 1 90 ? 13.090 -3.202 -19.100 1.00 81.56 90 VAL A O 1
ATOM 630 N N . ASN A 1 91 ? 13.366 -4.213 -17.127 1.00 77.31 91 ASN A N 1
ATOM 631 C CA . ASN A 1 91 ? 14.729 -4.698 -17.393 1.00 77.31 91 ASN A CA 1
ATOM 632 C C . ASN A 1 91 ? 14.913 -5.426 -18.743 1.00 77.31 91 ASN A C 1
ATOM 634 O O . ASN A 1 91 ? 15.962 -5.273 -19.366 1.00 77.31 91 ASN A O 1
ATOM 638 N N . SER A 1 92 ? 13.912 -6.164 -19.230 1.00 71.06 92 SER A N 1
ATOM 639 C CA . SER A 1 92 ? 13.982 -6.914 -20.497 1.00 71.06 92 SER A CA 1
ATOM 640 C C . SER A 1 92 ? 14.063 -6.023 -21.746 1.00 71.06 92 SER A C 1
ATOM 642 O O . SER A 1 92 ? 14.718 -6.377 -22.731 1.00 71.06 92 SER A O 1
ATOM 644 N N . ILE A 1 93 ? 13.453 -4.836 -21.705 1.00 73.38 93 ILE A N 1
ATOM 645 C CA . ILE A 1 93 ? 13.469 -3.872 -22.815 1.00 73.38 93 ILE A CA 1
ATOM 646 C C . ILE A 1 93 ? 14.870 -3.273 -22.968 1.00 73.38 93 ILE A C 1
ATOM 648 O O . ILE A 1 93 ? 15.380 -3.155 -24.083 1.00 73.38 93 ILE A O 1
ATOM 652 N N . LYS A 1 94 ? 15.536 -2.977 -21.846 1.00 70.56 94 LYS A N 1
ATOM 653 C CA . LYS A 1 94 ? 16.906 -2.446 -21.829 1.00 70.56 94 LYS A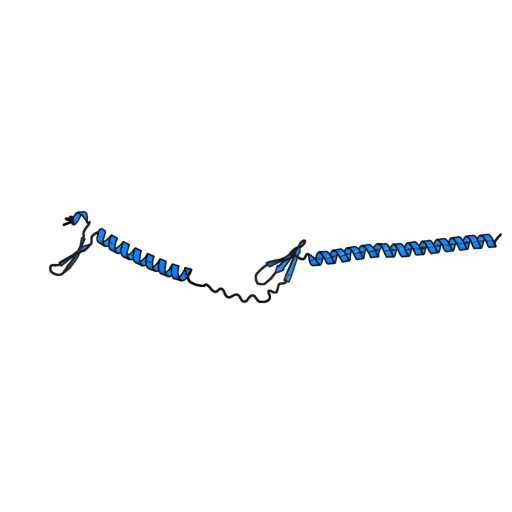 CA 1
ATOM 654 C C . LYS A 1 94 ? 17.886 -3.384 -22.532 1.00 70.56 94 LYS A C 1
ATOM 656 O O . LYS A 1 94 ? 18.671 -2.930 -23.356 1.00 70.56 94 LYS A O 1
ATOM 661 N N . SER A 1 95 ? 17.799 -4.690 -22.270 1.00 70.62 95 SER A N 1
ATOM 662 C CA . SER A 1 95 ? 18.654 -5.689 -22.924 1.00 70.62 95 SER A CA 1
ATOM 663 C C . SER A 1 95 ? 18.475 -5.717 -24.445 1.00 70.62 95 SER A C 1
ATOM 665 O O . SER A 1 95 ? 19.451 -5.877 -25.174 1.00 70.62 95 SER A O 1
ATOM 667 N N . SER A 1 96 ? 17.247 -5.532 -24.933 1.00 75.44 96 SER A N 1
ATOM 668 C CA . SER A 1 96 ? 16.961 -5.479 -26.373 1.00 75.44 96 SER A CA 1
ATOM 669 C C . SER A 1 96 ? 17.471 -4.180 -27.005 1.00 75.44 96 SER A C 1
ATOM 671 O O . SER A 1 96 ? 18.108 -4.219 -28.056 1.00 75.44 96 SER A O 1
ATOM 673 N N . ALA A 1 97 ? 17.289 -3.041 -26.330 1.00 72.75 97 ALA A N 1
ATOM 674 C CA . ALA A 1 97 ? 17.821 -1.750 -26.770 1.00 72.75 97 ALA A CA 1
ATOM 675 C C . ALA A 1 97 ? 19.360 -1.747 -26.854 1.00 72.75 97 ALA A C 1
ATOM 677 O O . ALA A 1 97 ? 19.929 -1.227 -27.813 1.00 72.75 97 ALA A O 1
ATOM 678 N N . SER A 1 98 ? 20.045 -2.389 -25.901 1.00 73.69 98 SER A N 1
ATOM 679 C CA . SER A 1 98 ? 21.504 -2.544 -25.940 1.00 73.69 98 SER A CA 1
ATOM 680 C C . SER A 1 98 ? 21.977 -3.358 -27.148 1.00 73.69 98 SER A C 1
ATOM 682 O O . SER A 1 98 ? 22.956 -2.975 -27.783 1.00 73.69 98 SER A O 1
ATOM 684 N N . LYS A 1 99 ? 21.267 -4.433 -27.516 1.00 76.25 99 LYS A N 1
ATOM 685 C CA . LYS A 1 99 ? 21.595 -5.229 -28.713 1.00 76.25 99 LYS A CA 1
ATOM 686 C C . LYS A 1 99 ? 21.443 -4.418 -30.004 1.00 76.25 99 LYS A C 1
ATOM 688 O O . LYS A 1 99 ? 22.298 -4.497 -30.881 1.00 76.25 99 LYS A O 1
ATOM 693 N N . ILE A 1 100 ? 20.398 -3.599 -30.108 1.00 81.94 100 ILE A N 1
ATOM 694 C CA . ILE A 1 100 ? 20.181 -2.726 -31.273 1.00 81.94 100 ILE A CA 1
ATOM 695 C C . ILE A 1 100 ? 21.312 -1.696 -31.400 1.00 81.94 100 ILE A C 1
ATOM 697 O O . ILE A 1 100 ? 21.848 -1.509 -32.489 1.00 81.94 100 ILE A O 1
ATOM 701 N N . SER A 1 101 ? 21.729 -1.090 -30.284 1.00 79.75 101 SER A N 1
ATOM 702 C CA . SER A 1 101 ? 22.869 -0.166 -30.257 1.00 79.75 101 SER A CA 1
ATOM 703 C C . SER A 1 101 ? 24.154 -0.833 -30.764 1.00 79.75 101 SER A C 1
ATOM 705 O O . SER A 1 101 ? 24.830 -0.287 -31.630 1.00 79.75 101 SER A O 1
ATOM 707 N N . THR A 1 102 ? 24.445 -2.066 -30.331 1.00 74.75 102 THR A N 1
ATOM 708 C CA . THR A 1 102 ? 25.628 -2.795 -30.822 1.00 74.75 102 THR A CA 1
ATOM 709 C C . THR A 1 102 ? 25.575 -3.114 -32.318 1.00 74.75 102 THR A C 1
ATOM 711 O O . THR A 1 102 ? 26.605 -3.050 -32.983 1.00 74.75 102 THR A O 1
ATOM 714 N N . VAL A 1 103 ? 24.392 -3.414 -32.864 1.00 82.25 103 VAL A N 1
ATOM 715 C CA . VAL A 1 103 ? 24.220 -3.681 -34.302 1.00 82.25 103 VAL A CA 1
ATOM 716 C C . VAL A 1 103 ? 24.390 -2.401 -35.125 1.00 82.25 103 VAL A C 1
ATOM 718 O O . VAL A 1 103 ? 25.062 -2.428 -36.151 1.00 82.25 103 VAL A O 1
ATOM 721 N N . SER A 1 104 ? 23.852 -1.269 -34.657 1.00 77.75 104 SER A N 1
ATOM 722 C CA . SER A 1 104 ? 24.032 0.034 -35.316 1.00 77.75 104 SER A CA 1
ATOM 723 C C . SER A 1 104 ? 25.508 0.408 -35.435 1.00 77.75 104 SER A C 1
ATOM 725 O O . SER A 1 104 ? 25.952 0.820 -36.503 1.00 77.75 104 SER A O 1
ATOM 727 N N . SER A 1 105 ? 26.277 0.233 -34.358 1.00 75.69 105 SER A N 1
ATOM 728 C CA . SER A 1 105 ? 27.712 0.530 -34.347 1.00 75.69 105 SER A CA 1
ATOM 729 C C . SER A 1 105 ? 28.501 -0.334 -35.333 1.00 75.69 105 SER A C 1
ATOM 731 O O . SER A 1 105 ? 29.475 0.136 -35.913 1.00 75.69 105 SER A O 1
ATOM 733 N N . ALA A 1 106 ? 28.083 -1.587 -35.533 1.00 74.00 106 ALA A N 1
ATOM 734 C CA . ALA A 1 106 ? 28.727 -2.506 -36.466 1.00 74.00 106 ALA A CA 1
ATOM 735 C C . ALA A 1 106 ? 28.458 -2.150 -37.940 1.00 74.00 106 ALA A C 1
ATOM 737 O O . ALA A 1 106 ? 29.342 -2.321 -38.770 1.00 74.00 106 ALA A O 1
ATOM 738 N N . LEU A 1 107 ? 27.275 -1.621 -38.272 1.00 72.50 107 LEU A N 1
ATOM 739 C CA . LEU A 1 107 ? 26.948 -1.186 -39.639 1.00 72.50 107 LEU A CA 1
ATOM 740 C C . LEU A 1 107 ? 27.685 0.099 -40.045 1.00 72.50 107 LEU A C 1
ATOM 742 O O . LEU A 1 107 ? 28.095 0.244 -41.196 1.00 72.50 107 LEU A O 1
ATOM 746 N N . SER A 1 108 ? 27.901 1.025 -39.105 1.00 68.12 108 SER A N 1
ATOM 747 C CA . SER A 1 108 ? 28.604 2.283 -39.394 1.00 68.12 108 SER A CA 1
ATOM 748 C C . SER A 1 108 ? 30.066 2.082 -39.805 1.00 68.12 108 SER A C 1
ATOM 750 O O . SER A 1 108 ? 30.613 2.906 -40.534 1.00 68.12 108 SER A O 1
ATOM 752 N N . THR A 1 109 ? 30.716 1.005 -39.358 1.00 66.69 109 THR A N 1
ATOM 753 C CA . THR A 1 109 ? 32.113 0.716 -39.713 1.00 66.69 109 THR A CA 1
ATOM 754 C C . THR A 1 109 ? 32.250 -0.060 -41.021 1.00 66.69 109 THR A C 1
ATOM 756 O O . THR A 1 109 ? 33.290 0.038 -41.668 1.00 66.69 109 THR A O 1
ATOM 759 N N . THR A 1 110 ? 31.221 -0.794 -41.454 1.00 68.50 110 THR A N 1
ATOM 760 C CA . THR A 1 110 ? 31.276 -1.582 -42.694 1.00 68.50 110 THR A CA 1
ATOM 761 C C . THR A 1 110 ? 31.101 -0.731 -43.950 1.00 68.50 110 THR A C 1
ATOM 763 O O . THR A 1 110 ? 31.818 -0.946 -44.922 1.00 68.50 110 THR A O 1
ATOM 766 N N . GLU A 1 111 ? 30.224 0.279 -43.939 1.00 67.31 111 GLU A N 1
ATOM 767 C CA . GLU A 1 111 ? 29.993 1.121 -45.129 1.00 67.31 111 GLU A CA 1
ATOM 768 C C . GLU A 1 111 ? 31.216 1.977 -45.489 1.00 67.31 111 GLU A C 1
ATOM 770 O O . GLU A 1 111 ? 31.588 2.092 -46.657 1.00 67.31 111 GLU A O 1
ATOM 775 N N . ILE A 1 112 ? 31.897 2.529 -44.480 1.00 73.19 112 ILE A N 1
ATOM 776 C CA . ILE A 1 112 ? 33.141 3.279 -44.694 1.00 73.19 112 ILE A CA 1
ATOM 777 C C . ILE A 1 112 ? 34.272 2.371 -45.189 1.00 73.19 112 ILE A C 1
ATOM 779 O O . ILE A 1 112 ? 35.089 2.805 -45.997 1.00 73.19 112 ILE A O 1
ATOM 783 N N . PHE A 1 113 ? 34.316 1.113 -44.747 1.00 76.19 113 PHE A N 1
ATOM 784 C CA . PHE A 1 113 ? 35.360 0.171 -45.141 1.00 76.19 113 PHE A CA 1
ATOM 785 C C . PHE A 1 113 ? 35.233 -0.235 -46.615 1.00 76.19 113 PHE A C 1
ATOM 787 O O . PHE A 1 113 ? 36.224 -0.194 -47.343 1.00 76.19 113 PHE A O 1
ATOM 794 N N . GLU A 1 114 ? 34.015 -0.527 -47.080 1.00 81.88 114 GLU A N 1
ATOM 795 C CA . GLU A 1 114 ? 33.719 -0.837 -48.489 1.00 81.88 114 GLU A CA 1
ATOM 796 C C . GLU A 1 114 ? 34.098 0.324 -49.427 1.00 81.88 114 GLU A C 1
ATOM 798 O O . GLU A 1 114 ? 34.802 0.131 -50.421 1.00 81.88 114 GLU A O 1
ATOM 803 N N . ILE A 1 115 ? 33.707 1.560 -49.085 1.00 84.56 115 ILE A N 1
ATOM 804 C CA . ILE A 1 115 ? 34.023 2.750 -49.895 1.00 84.56 115 ILE A CA 1
ATOM 805 C C . ILE A 1 115 ? 35.536 2.996 -49.943 1.00 84.56 115 ILE A C 1
ATOM 807 O O . ILE A 1 115 ? 36.087 3.265 -51.013 1.00 84.56 115 ILE A O 1
ATOM 811 N N . VAL A 1 116 ? 36.224 2.887 -48.802 1.00 88.38 116 VAL A N 1
ATOM 812 C CA . VAL A 1 116 ? 37.680 3.080 -48.730 1.00 88.38 116 VAL A CA 1
ATOM 813 C C . VAL A 1 116 ? 38.411 2.038 -49.578 1.00 88.38 116 VAL A C 1
ATOM 815 O O . VAL A 1 116 ? 39.310 2.404 -50.337 1.00 88.38 116 VAL A O 1
ATOM 818 N N . ILE A 1 117 ? 38.008 0.764 -49.516 1.00 89.44 117 ILE A N 1
ATOM 819 C CA . ILE A 1 117 ? 38.585 -0.294 -50.357 1.00 89.44 117 ILE A CA 1
ATOM 820 C C . ILE A 1 117 ? 38.371 0.015 -51.839 1.00 89.44 117 ILE A C 1
ATOM 822 O O . ILE A 1 117 ? 39.322 -0.046 -52.620 1.00 89.44 117 ILE A O 1
ATOM 826 N N . LEU A 1 118 ? 37.154 0.383 -52.239 1.00 90.56 118 LEU A N 1
ATOM 827 C CA . LEU A 1 118 ? 36.830 0.640 -53.640 1.00 90.56 118 LEU A CA 1
ATOM 828 C C . LEU A 1 118 ? 37.644 1.814 -54.213 1.00 90.56 118 LEU A C 1
ATOM 830 O O . LEU A 1 118 ? 38.176 1.717 -55.322 1.00 90.56 118 LEU A O 1
ATOM 834 N N . VAL A 1 119 ? 37.821 2.891 -53.441 1.00 94.25 119 VAL A N 1
ATOM 835 C CA . VAL A 1 119 ? 38.671 4.032 -53.826 1.00 94.25 119 VAL A CA 1
ATOM 836 C C . VAL A 1 119 ? 40.133 3.608 -53.992 1.00 94.25 119 VAL A C 1
ATOM 838 O O . VAL A 1 119 ? 40.766 3.974 -54.986 1.00 94.25 119 VAL A O 1
ATOM 841 N N . LEU A 1 120 ? 40.670 2.806 -53.067 1.00 93.75 120 LEU A N 1
ATOM 842 C CA . LEU A 1 120 ? 42.042 2.297 -53.162 1.00 93.75 120 LEU A CA 1
ATOM 843 C C . LEU A 1 120 ? 42.249 1.446 -54.423 1.00 93.75 120 LEU A C 1
ATOM 845 O O . LEU A 1 120 ? 43.247 1.621 -55.124 1.00 93.75 120 LEU A O 1
ATOM 849 N N . VAL A 1 121 ? 41.291 0.580 -54.764 1.00 95.94 121 VAL A N 1
ATOM 850 C CA . VAL A 1 121 ? 41.345 -0.237 -55.985 1.00 95.94 121 VAL A CA 1
ATOM 851 C C . VAL A 1 121 ? 41.409 0.653 -57.230 1.00 95.94 121 VAL A C 1
ATOM 853 O O . VAL A 1 121 ? 42.307 0.479 -58.053 1.00 95.94 121 VAL A O 1
ATOM 856 N N . ILE A 1 122 ? 40.551 1.670 -57.349 1.00 94.69 122 ILE A N 1
ATOM 857 C CA . ILE A 1 122 ? 40.552 2.577 -58.512 1.00 94.69 122 ILE A CA 1
ATOM 858 C C . ILE A 1 122 ? 41.898 3.301 -58.667 1.00 94.69 122 ILE A C 1
ATOM 860 O O . ILE A 1 122 ? 42.439 3.369 -59.774 1.00 94.69 122 ILE A O 1
ATOM 864 N N . ILE A 1 123 ? 42.464 3.807 -57.566 1.00 95.69 123 ILE A N 1
ATOM 865 C CA . ILE A 1 123 ? 43.766 4.491 -57.575 1.00 95.69 123 ILE A CA 1
ATOM 866 C C . ILE A 1 123 ? 44.864 3.553 -58.093 1.00 95.69 123 ILE A C 1
ATOM 868 O O . ILE A 1 123 ? 45.668 3.949 -58.941 1.00 95.69 123 ILE A O 1
ATOM 872 N N . THR A 1 124 ? 44.888 2.300 -57.628 1.00 95.31 124 THR A N 1
ATOM 873 C CA . THR A 1 124 ? 45.899 1.328 -58.074 1.00 95.31 124 THR A CA 1
ATOM 874 C C . THR A 1 124 ? 45.773 0.995 -59.563 1.00 95.31 124 THR A C 1
ATOM 876 O O . THR A 1 124 ? 46.788 0.988 -60.261 1.00 95.31 124 THR A O 1
ATOM 879 N N . LEU A 1 125 ? 44.557 0.816 -60.093 1.00 95.00 125 LEU A N 1
ATOM 880 C CA . LEU A 1 125 ? 44.350 0.582 -61.528 1.00 95.00 125 LEU A CA 1
ATOM 881 C C . LEU A 1 125 ? 44.813 1.769 -62.385 1.00 95.00 125 LEU A C 1
ATOM 883 O O . LEU A 1 125 ? 45.457 1.567 -63.416 1.00 95.00 125 LEU A O 1
ATOM 887 N N . ALA A 1 126 ? 44.517 3.000 -61.961 1.00 94.06 126 ALA A N 1
ATOM 888 C CA . ALA A 1 126 ? 44.937 4.200 -62.681 1.00 94.06 126 ALA A CA 1
ATOM 889 C C . ALA A 1 126 ? 46.469 4.310 -62.754 1.00 94.06 126 ALA A C 1
ATOM 891 O O . ALA A 1 126 ? 47.023 4.578 -63.821 1.00 94.06 126 ALA A O 1
ATOM 892 N N . LEU A 1 127 ? 47.164 4.040 -61.644 1.00 94.06 127 LEU A N 1
ATOM 893 C CA . LEU A 1 127 ? 48.627 4.021 -61.608 1.00 94.06 127 LEU A CA 1
ATOM 894 C C . LEU A 1 127 ? 49.205 2.965 -62.558 1.00 94.06 127 LEU A C 1
ATOM 896 O O . LEU A 1 127 ? 50.116 3.272 -63.328 1.00 94.06 127 LEU A O 1
ATOM 900 N N . VAL A 1 128 ? 48.646 1.751 -62.563 1.00 93.81 128 VAL A N 1
ATOM 901 C CA . VAL A 1 128 ? 49.069 0.679 -63.477 1.00 93.81 128 VAL A CA 1
ATOM 902 C C . VAL A 1 128 ? 48.875 1.096 -64.937 1.00 93.81 128 VAL A C 1
ATOM 904 O O . VAL A 1 128 ? 49.796 0.957 -65.742 1.00 93.81 128 VAL A O 1
ATOM 907 N N . ALA A 1 129 ? 47.726 1.680 -65.284 1.00 90.56 129 ALA A N 1
ATOM 908 C CA . ALA A 1 129 ? 47.464 2.167 -66.636 1.00 90.56 129 ALA A CA 1
ATOM 909 C C . ALA A 1 129 ? 48.456 3.262 -67.070 1.00 90.56 129 ALA A C 1
ATOM 911 O O . ALA A 1 129 ? 48.943 3.238 -68.202 1.00 90.56 129 ALA A O 1
ATOM 912 N N . VAL A 1 130 ? 48.814 4.190 -66.172 1.00 92.88 130 VAL A N 1
ATOM 913 C CA . VAL A 1 130 ? 49.825 5.228 -66.442 1.00 92.88 130 VAL A CA 1
ATOM 914 C C . VAL A 1 130 ? 51.201 4.610 -66.691 1.00 92.88 130 VAL A C 1
ATOM 916 O O . VAL A 1 130 ? 51.886 5.005 -67.636 1.00 92.88 130 VAL A O 1
ATOM 919 N N . VAL A 1 131 ? 51.611 3.631 -65.881 1.00 90.81 131 VAL A N 1
ATOM 920 C CA . VAL A 1 131 ? 52.893 2.929 -66.057 1.00 90.81 131 VAL A CA 1
ATOM 921 C C . VAL A 1 131 ? 52.926 2.174 -67.390 1.00 90.81 131 VAL A C 1
ATOM 923 O O . VAL A 1 131 ? 53.904 2.279 -68.134 1.00 90.81 131 VAL A O 1
ATOM 926 N N . ILE A 1 132 ? 51.842 1.485 -67.753 1.00 90.44 132 ILE A N 1
ATOM 927 C CA . ILE A 1 132 ? 51.722 0.791 -69.045 1.00 90.44 132 ILE A CA 1
ATOM 928 C C . ILE A 1 132 ? 51.738 1.793 -70.214 1.00 90.44 132 ILE A C 1
ATOM 930 O O . ILE A 1 132 ? 52.384 1.568 -71.234 1.00 90.44 132 ILE A O 1
ATOM 934 N N . GLY A 1 133 ? 51.074 2.942 -70.075 1.00 84.50 133 GLY A N 1
ATOM 935 C CA . GLY A 1 133 ? 51.079 3.994 -71.094 1.00 84.50 133 GLY A CA 1
ATOM 936 C C . GLY A 1 133 ? 52.454 4.636 -71.300 1.00 84.50 133 GLY A C 1
ATOM 937 O O . GLY A 1 133 ? 52.808 4.985 -72.425 1.00 84.50 133 GLY A O 1
ATOM 938 N N . ARG A 1 134 ? 53.250 4.768 -70.232 1.00 80.62 134 ARG A N 1
ATOM 939 C CA . ARG A 1 134 ? 54.630 5.277 -70.304 1.00 80.62 134 ARG A CA 1
ATOM 940 C C . ARG A 1 134 ? 55.596 4.264 -70.913 1.00 80.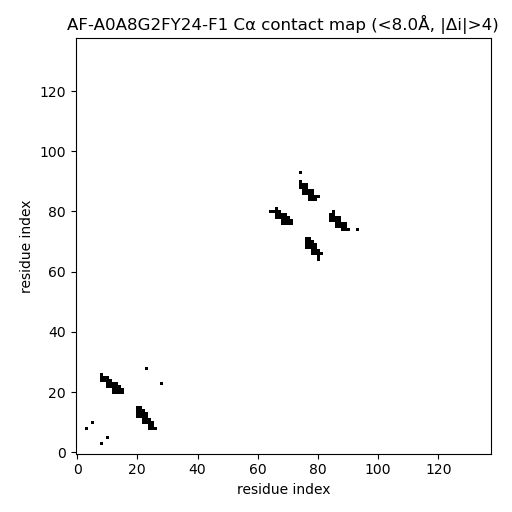62 134 ARG A C 1
ATOM 942 O O . ARG A 1 134 ? 56.463 4.665 -71.676 1.00 80.62 134 ARG A O 1
ATOM 949 N N . THR A 1 135 ? 55.424 2.975 -70.626 1.00 79.94 135 THR A N 1
ATOM 950 C CA . THR A 1 135 ? 56.267 1.903 -71.191 1.00 79.94 135 THR A CA 1
ATOM 951 C C . THR A 1 135 ? 56.002 1.641 -72.672 1.00 79.94 135 THR A C 1
ATOM 953 O O . THR A 1 135 ? 56.906 1.200 -73.359 1.00 79.94 135 THR A O 1
ATOM 956 N N . ARG A 1 136 ? 54.809 1.963 -73.195 1.00 68.31 136 ARG A N 1
ATOM 957 C CA . ARG A 1 136 ? 54.499 1.887 -74.639 1.00 68.31 136 ARG A CA 1
ATOM 958 C C . ARG A 1 136 ? 54.995 3.080 -75.468 1.00 68.31 136 ARG A C 1
ATOM 960 O O . ARG A 1 136 ? 54.900 3.036 -76.690 1.00 68.31 136 ARG A O 1
ATOM 967 N N . LYS A 1 137 ? 55.425 4.169 -74.820 1.00 58.88 137 LYS A N 1
ATOM 968 C CA . LYS A 1 137 ? 55.943 5.387 -75.474 1.00 58.88 137 LYS A CA 1
ATOM 969 C C . LYS A 1 137 ? 57.479 5.462 -75.497 1.00 58.88 137 LYS A C 1
ATOM 971 O O . LYS A 1 137 ? 58.003 6.453 -75.997 1.00 58.88 137 LYS A O 1
ATOM 976 N N . GLN A 1 138 ? 58.162 4.457 -74.950 1.00 50.66 138 GLN A N 1
ATOM 977 C CA . GLN A 1 138 ? 59.597 4.207 -75.121 1.00 50.66 138 GLN A CA 1
ATOM 978 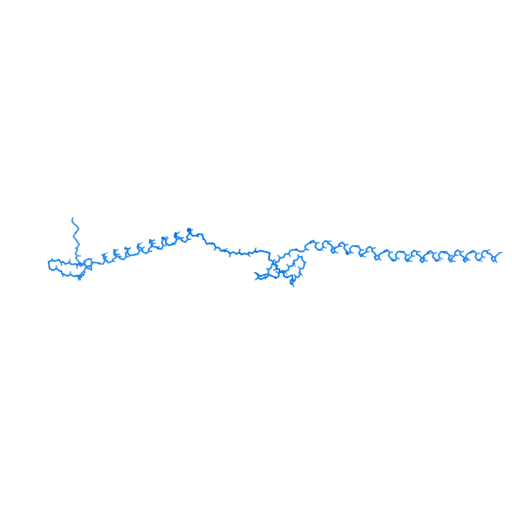C C . GLN A 1 138 ? 59.772 3.031 -76.078 1.00 50.66 138 GLN A C 1
ATOM 980 O O . GLN A 1 138 ? 60.771 3.040 -76.822 1.00 50.66 138 GLN A O 1
#

Nearest PDB structures (foldseek):
  2kq8-assembly1_A  TM=5.504E-01  e=8.521E+00  [Bacillus thuringiensis] serovar konkukian
  7m30-assembly1_C  TM=5.511E-01  e=9.073E+00  Human betaherpesvirus 5